Protein AF-A0A3D6CD77-F1 (afdb_monomer_lite)

Secondary structure (DSSP, 8-state):
--HHHHHHHHHHHHHHHHHHHHHHTT-S-TT---SSSSSSHHHHHHHHHHHHHHHHHHHTT-SS---GGGT----HHHHHHHHHHHHHHHHHHHH-

Foldseek 3Di:
DPPVQLVVLVVQLVVLVVVLVVVVVVPDDQPQFDPDPQGGNVSVLLVLLQVLQQVVCVVVVPPDGDRCVVPDDDDSVVSSVSNNVSSVVSSVVVVD

Structure (mmCIF, N/CA/C/O backbone):
data_AF-A0A3D6CD77-F1
#
_entry.id   AF-A0A3D6CD77-F1
#
loop_
_atom_site.group_PDB
_atom_site.id
_atom_site.type_symbol
_atom_site.label_atom_id
_atom_site.label_alt_id
_atom_site.label_comp_id
_atom_site.label_asym_id
_atom_site.label_entity_id
_atom_site.label_seq_id
_atom_site.pdbx_PDB_ins_code
_atom_site.Cartn_x
_atom_site.Cartn_y
_atom_site.Cartn_z
_atom_site.occupancy
_atom_site.B_iso_or_equiv
_atom_site.auth_seq_id
_atom_site.auth_comp_id
_atom_site.auth_asym_id
_atom_site.auth_atom_id
_atom_site.pdbx_PDB_model_num
ATOM 1 N N . MET A 1 1 ? 7.182 -1.365 -19.668 1.00 75.88 1 MET A N 1
ATOM 2 C CA . MET A 1 1 ? 6.420 -2.584 -19.265 1.00 75.88 1 MET A CA 1
ATOM 3 C C . MET A 1 1 ? 5.191 -2.799 -20.175 1.00 75.88 1 MET A C 1
ATOM 5 O O . MET A 1 1 ? 4.897 -1.903 -20.958 1.00 75.88 1 MET A O 1
ATOM 9 N N . LYS A 1 2 ? 4.477 -3.948 -20.156 1.00 85.12 2 L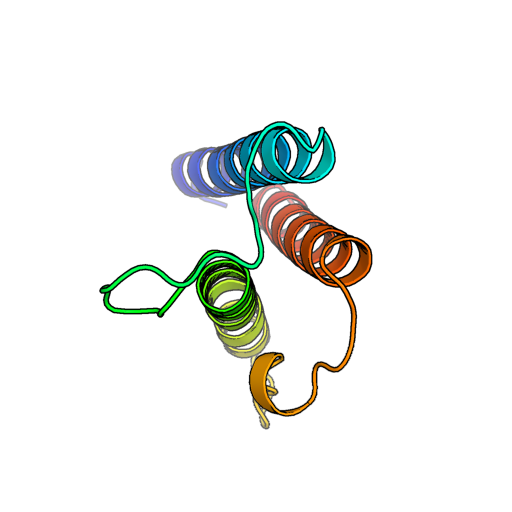YS A N 1
ATOM 10 C CA . LYS A 1 2 ? 3.249 -4.117 -20.983 1.00 85.12 2 LYS A CA 1
ATOM 11 C C . LYS A 1 2 ? 2.206 -3.051 -20.593 1.00 85.12 2 LYS A C 1
ATOM 13 O O . LYS A 1 2 ? 2.015 -2.813 -19.405 1.00 85.12 2 LYS A O 1
ATOM 18 N N . SER A 1 3 ? 1.516 -2.444 -21.562 1.00 89.44 3 SER A N 1
ATOM 19 C CA . SER A 1 3 ? 0.620 -1.289 -21.337 1.00 89.44 3 SER A CA 1
ATOM 20 C C . SER A 1 3 ? -0.468 -1.526 -20.282 1.00 89.44 3 SER A C 1
ATOM 22 O O . SER A 1 3 ? -0.771 -0.634 -19.498 1.00 89.44 3 SER A O 1
ATOM 24 N N . TRP A 1 4 ? -1.006 -2.742 -20.198 1.00 94.94 4 TRP A N 1
ATOM 25 C CA . TRP A 1 4 ? -2.026 -3.102 -19.211 1.00 94.94 4 TRP A CA 1
ATOM 26 C C . TRP A 1 4 ? -1.504 -3.127 -17.767 1.00 94.94 4 TRP A C 1
ATOM 28 O O . TRP A 1 4 ? -2.254 -2.794 -16.855 1.00 94.94 4 TRP A O 1
ATOM 38 N N . LEU A 1 5 ? -0.225 -3.454 -17.538 1.00 95.25 5 LEU A N 1
ATOM 39 C CA . LEU A 1 5 ? 0.372 -3.381 -16.197 1.00 95.25 5 LEU A CA 1
ATOM 40 C C . LEU A 1 5 ? 0.439 -1.932 -15.714 1.00 95.25 5 LEU A C 1
ATOM 42 O O . LEU A 1 5 ? 0.125 -1.656 -14.561 1.00 95.25 5 LEU A O 1
ATOM 46 N N . VAL A 1 6 ? 0.782 -1.004 -16.614 1.00 96.31 6 VAL A N 1
ATOM 47 C CA . VAL A 1 6 ? 0.778 0.438 -16.322 1.00 96.31 6 VAL A CA 1
ATOM 48 C C . VAL A 1 6 ? -0.630 0.899 -15.951 1.00 96.31 6 VAL A C 1
ATOM 50 O O . VAL A 1 6 ? -0.803 1.607 -14.962 1.00 96.31 6 VAL A O 1
ATOM 53 N N . SER A 1 7 ? -1.647 0.467 -16.704 1.00 97.25 7 SER A N 1
ATOM 54 C CA . SER A 1 7 ? -3.045 0.769 -16.386 1.00 97.25 7 SER A CA 1
ATOM 55 C C . SER A 1 7 ? -3.461 0.233 -15.016 1.00 97.25 7 SER A C 1
ATOM 57 O O . SER A 1 7 ? -4.075 0.976 -14.255 1.00 97.25 7 SER A O 1
ATOM 59 N N . TYR A 1 8 ? -3.097 -1.006 -14.667 1.00 97.19 8 TYR A N 1
ATOM 60 C CA . TYR A 1 8 ? -3.417 -1.569 -13.352 1.00 97.19 8 TYR A CA 1
ATOM 61 C C . TYR A 1 8 ? -2.701 -0.851 -12.210 1.00 97.19 8 TYR A C 1
ATOM 63 O O . TYR A 1 8 ? -3.345 -0.530 -11.216 1.00 97.19 8 TYR A O 1
ATOM 71 N N . ALA A 1 9 ? -1.410 -0.543 -12.352 1.00 97.19 9 ALA A N 1
ATOM 72 C CA . ALA A 1 9 ? -0.660 0.142 -11.301 1.00 97.19 9 ALA A CA 1
ATOM 73 C C . ALA A 1 9 ? -1.205 1.560 -11.044 1.00 97.19 9 ALA A C 1
ATOM 75 O O . ALA A 1 9 ? -1.422 1.942 -9.897 1.00 97.19 9 ALA A O 1
ATOM 76 N N . ARG A 1 10 ? -1.529 2.306 -12.111 1.00 97.06 10 ARG A N 1
ATOM 77 C CA . ARG A 1 10 ? -2.166 3.632 -12.003 1.00 97.06 10 ARG A CA 1
ATOM 78 C C . ARG A 1 10 ? -3.573 3.560 -11.418 1.00 97.06 10 ARG A C 1
ATOM 80 O O . ARG A 1 10 ? -3.949 4.421 -10.628 1.00 97.06 10 ARG A O 1
ATOM 87 N N . TYR A 1 11 ? -4.355 2.552 -11.806 1.00 98.25 11 TYR A N 1
ATOM 88 C CA . TYR A 1 11 ? -5.682 2.338 -11.234 1.00 98.25 11 TYR A CA 1
ATOM 89 C C . TYR A 1 11 ? -5.597 2.042 -9.735 1.00 98.25 11 TYR A C 1
ATOM 91 O O . TYR A 1 11 ? -6.347 2.638 -8.969 1.00 98.25 11 TYR A O 1
ATOM 99 N N . ASN A 1 12 ? -4.673 1.174 -9.315 1.00 98.25 12 ASN A N 1
ATOM 100 C CA . ASN A 1 12 ? -4.485 0.829 -7.909 1.00 98.25 12 ASN A CA 1
ATOM 101 C C . ASN A 1 12 ? -4.098 2.058 -7.072 1.00 98.25 12 ASN A C 1
ATOM 103 O O . ASN A 1 12 ? -4.729 2.325 -6.054 1.00 98.25 12 ASN A O 1
ATOM 107 N N . GLU A 1 13 ? -3.143 2.869 -7.547 1.00 98.44 13 GLU A N 1
ATOM 108 C CA . GLU A 1 13 ? -2.770 4.128 -6.886 1.00 98.44 13 GLU A CA 1
ATOM 109 C C . GLU A 1 13 ? -3.966 5.088 -6.757 1.00 98.44 13 GLU A C 1
ATOM 111 O O . GLU A 1 13 ? -4.227 5.636 -5.684 1.00 98.44 13 GLU A O 1
ATOM 116 N N . TRP A 1 14 ? -4.731 5.275 -7.837 1.00 98.50 14 TRP A N 1
ATOM 117 C CA . TRP A 1 14 ? -5.931 6.112 -7.831 1.00 98.50 14 TRP A CA 1
ATOM 118 C C . TRP A 1 14 ? -7.006 5.588 -6.870 1.00 98.50 14 TRP A C 1
ATOM 120 O O . TRP A 1 14 ? -7.613 6.375 -6.140 1.00 98.50 14 TRP A O 1
ATOM 130 N N . ALA A 1 15 ? -7.242 4.275 -6.863 1.00 98.69 15 ALA A N 1
ATOM 131 C CA . ALA A 1 15 ? -8.253 3.638 -6.029 1.00 98.69 15 ALA A CA 1
ATOM 132 C C . ALA A 1 15 ? -7.894 3.778 -4.548 1.00 98.69 15 ALA A C 1
ATOM 134 O O . ALA A 1 15 ? -8.730 4.222 -3.758 1.00 98.69 15 ALA A O 1
ATOM 135 N N . ASN A 1 16 ? -6.636 3.500 -4.195 1.00 98.50 16 ASN A N 1
ATOM 136 C CA . ASN A 1 16 ? -6.141 3.675 -2.836 1.00 98.50 16 ASN A CA 1
ATOM 137 C C . ASN A 1 16 ? -6.239 5.135 -2.400 1.00 98.50 16 ASN A C 1
ATOM 139 O O . ASN A 1 16 ? -6.747 5.387 -1.316 1.00 98.50 16 ASN A O 1
ATOM 143 N N . ARG A 1 17 ? -5.886 6.105 -3.255 1.00 98.56 17 ARG A N 1
ATOM 144 C CA . ARG A 1 17 ? -6.042 7.533 -2.930 1.00 98.56 17 ARG A CA 1
ATOM 145 C C . ARG A 1 17 ? -7.486 7.906 -2.613 1.00 98.56 17 ARG A C 1
ATOM 147 O O . ARG A 1 17 ? -7.748 8.508 -1.579 1.00 98.56 17 ARG A O 1
ATOM 154 N N . ARG A 1 18 ? -8.445 7.489 -3.446 1.00 98.19 18 ARG A N 1
ATOM 155 C CA . ARG A 1 18 ? -9.868 7.751 -3.168 1.00 98.19 18 ARG A CA 1
ATOM 156 C C . ARG A 1 18 ? -10.338 7.106 -1.872 1.00 98.19 18 ARG A C 1
ATOM 158 O O . ARG A 1 18 ? -11.110 7.720 -1.137 1.00 98.19 18 ARG A O 1
ATOM 165 N N . LEU A 1 19 ? -9.905 5.874 -1.613 1.00 97.50 19 LEU A N 1
ATOM 166 C CA . LEU A 1 19 ? -10.239 5.165 -0.386 1.00 97.50 19 LEU A CA 1
ATOM 167 C C . LEU A 1 19 ? -9.696 5.924 0.828 1.00 97.50 19 LEU A C 1
ATOM 169 O O . LEU A 1 19 ? -10.457 6.233 1.740 1.00 97.50 19 LEU A O 1
ATOM 173 N N . THR A 1 20 ? -8.409 6.273 0.827 1.00 97.19 20 THR A N 1
ATOM 174 C CA . THR A 1 20 ? -7.777 6.973 1.948 1.00 97.19 20 THR A CA 1
ATOM 175 C C . THR A 1 20 ? -8.359 8.366 2.157 1.00 97.19 20 THR A C 1
ATOM 177 O O . THR A 1 20 ? -8.593 8.741 3.300 1.00 97.19 20 THR A O 1
ATOM 180 N N . ASP A 1 21 ? -8.675 9.101 1.088 1.00 97.12 21 ASP A N 1
ATOM 181 C CA . ASP A 1 21 ? -9.317 10.419 1.182 1.00 97.12 21 ASP A CA 1
ATOM 182 C C . ASP A 1 21 ? -10.690 10.317 1.869 1.00 97.12 21 ASP A C 1
ATOM 184 O O . ASP A 1 21 ? -11.019 11.117 2.746 1.00 97.12 21 ASP A O 1
ATOM 188 N N . CYS A 1 22 ? -11.477 9.293 1.522 1.00 96.44 22 CYS A N 1
ATOM 189 C CA . CYS A 1 22 ? -12.763 9.022 2.164 1.00 96.44 22 CYS A CA 1
ATOM 190 C C . CYS A 1 22 ? -12.595 8.720 3.660 1.00 96.44 22 CYS A C 1
ATOM 192 O O . CYS A 1 22 ? -13.280 9.314 4.492 1.00 96.44 22 CYS A O 1
ATOM 194 N N . LEU A 1 23 ? -11.651 7.849 4.018 1.00 96.12 23 LEU A 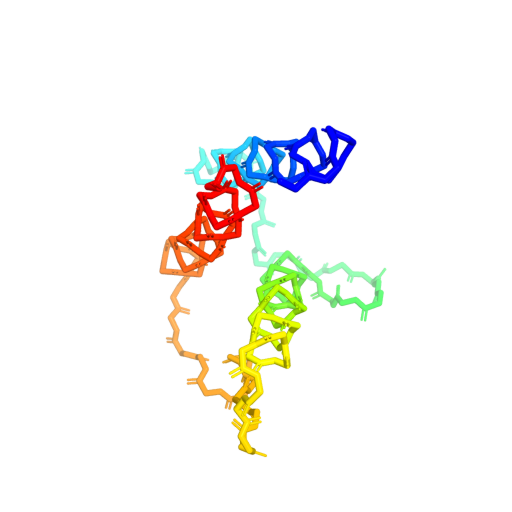N 1
ATOM 195 C CA . LEU A 1 23 ? -11.405 7.479 5.415 1.00 96.12 23 LEU A CA 1
ATOM 196 C C . LEU A 1 23 ? -10.900 8.667 6.246 1.00 96.12 23 LEU A C 1
ATOM 198 O O . LEU A 1 23 ? -11.354 8.869 7.370 1.00 96.12 23 LEU A O 1
ATOM 202 N N . MET A 1 24 ? -10.024 9.494 5.674 1.00 95.62 24 MET A N 1
ATOM 203 C CA . MET A 1 24 ? -9.482 10.686 6.332 1.00 95.62 24 MET A CA 1
ATOM 204 C C . MET A 1 24 ? -10.496 11.830 6.454 1.00 95.62 24 MET A C 1
ATOM 206 O O . MET A 1 24 ? -10.306 12.717 7.282 1.00 95.62 24 MET A O 1
ATOM 210 N N . SER A 1 25 ? -11.588 11.814 5.681 1.00 95.06 25 SER A N 1
ATOM 211 C CA . SER A 1 25 ? -12.656 12.817 5.799 1.00 95.06 25 SER A CA 1
ATOM 212 C C . SER A 1 25 ? -13.460 12.713 7.104 1.00 95.06 25 SER A C 1
ATOM 214 O O . SER A 1 25 ? -14.219 13.625 7.428 1.00 95.06 25 SER A O 1
ATOM 216 N N . GLY A 1 26 ? -13.319 11.610 7.851 1.00 88.94 26 GLY A N 1
ATOM 217 C CA . GLY A 1 26 ? -13.996 11.396 9.133 1.00 88.94 26 GLY A CA 1
ATOM 218 C C . GLY A 1 26 ? -15.479 11.027 9.025 1.00 88.94 26 GLY A C 1
ATOM 219 O O . GLY A 1 26 ? -16.13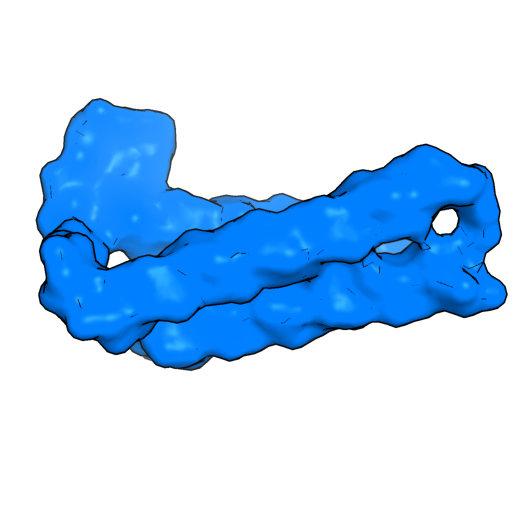3 10.836 10.045 1.00 88.94 26 GLY A O 1
ATOM 220 N N . VAL A 1 27 ? -16.023 10.883 7.811 1.00 88.50 27 VAL A N 1
ATOM 221 C CA . VAL A 1 27 ? -17.422 10.461 7.598 1.00 88.50 27 VAL A CA 1
ATOM 222 C C . VAL A 1 27 ? -17.652 8.971 7.879 1.00 88.50 27 VAL A C 1
ATOM 224 O O . VAL A 1 27 ? -18.795 8.530 7.972 1.00 88.50 27 VAL A O 1
ATOM 227 N N . VAL A 1 28 ? -16.575 8.190 8.004 1.00 87.88 28 VAL A N 1
ATOM 228 C CA . VAL A 1 28 ? -16.604 6.739 8.222 1.00 87.88 28 VAL A CA 1
ATOM 229 C C . VAL A 1 28 ? -16.065 6.410 9.613 1.00 87.88 28 VAL A C 1
ATOM 231 O O . VAL A 1 28 ? -15.027 6.928 10.021 1.00 87.88 28 VAL A O 1
ATOM 234 N N . GLN A 1 29 ? -16.734 5.505 10.332 1.00 90.38 29 GLN A N 1
ATOM 235 C CA . GLN A 1 29 ? -16.239 4.984 11.608 1.00 90.38 29 GLN A CA 1
ATOM 236 C C . GLN A 1 29 ? -15.158 3.923 11.375 1.00 90.38 29 GLN A C 1
ATOM 238 O O . GLN A 1 29 ? -15.447 2.753 11.144 1.00 90.38 29 GLN A O 1
ATOM 243 N N . VAL A 1 30 ? -13.897 4.344 11.431 1.00 90.69 30 VAL A N 1
ATOM 244 C CA . VAL A 1 30 ? -12.733 3.500 11.111 1.00 90.69 30 VAL A CA 1
ATOM 245 C C . VAL A 1 30 ? -12.471 2.411 12.156 1.00 90.69 30 VAL A C 1
ATOM 247 O O . VAL A 1 30 ? -12.041 1.309 11.810 1.00 90.69 30 VAL A O 1
ATOM 250 N N . GLU A 1 31 ? -12.744 2.704 13.426 1.00 88.81 31 GLU A N 1
ATOM 251 C CA . GLU A 1 31 ? -12.486 1.790 14.547 1.00 88.81 31 GLU A CA 1
ATOM 252 C C . GLU A 1 31 ? -13.626 0.798 14.798 1.00 88.81 31 GLU A C 1
ATOM 254 O O . GLU A 1 31 ? -13.487 -0.099 15.627 1.00 88.81 31 GLU A O 1
ATOM 259 N N . GLN A 1 32 ? -14.751 0.927 14.088 1.00 90.06 32 GLN A N 1
ATOM 260 C CA . GLN A 1 32 ? -15.897 0.048 14.276 1.00 90.06 32 GLN A CA 1
ATOM 261 C C . GLN A 1 32 ? -15.577 -1.368 13.759 1.00 90.06 32 GLN A C 1
ATOM 263 O O . GLN A 1 32 ? -15.320 -1.541 12.562 1.00 90.06 32 GLN A O 1
ATOM 268 N N . PRO A 1 33 ? -15.626 -2.406 14.617 1.00 90.88 33 PRO A N 1
ATOM 269 C CA . PRO A 1 33 ? -15.438 -3.777 14.167 1.00 90.88 33 PRO A CA 1
ATOM 270 C C . PRO A 1 33 ? -16.578 -4.214 13.244 1.00 90.88 33 PRO A C 1
ATOM 272 O O . PRO A 1 33 ? -17.750 -3.922 13.491 1.00 90.88 33 PRO A O 1
ATOM 275 N N . VAL A 1 34 ? -16.235 -4.974 12.205 1.00 91.88 34 VAL A N 1
ATOM 276 C CA . VAL A 1 34 ? -17.191 -5.575 11.265 1.00 91.88 34 VAL A CA 1
ATOM 277 C C . VAL A 1 34 ? -16.865 -7.057 11.137 1.00 91.88 34 VAL A C 1
ATOM 279 O O . VAL A 1 34 ? -15.704 -7.416 10.951 1.00 91.88 34 VAL A O 1
ATOM 282 N N . VAL A 1 35 ? -17.873 -7.928 11.228 1.00 92.00 35 VAL A N 1
ATOM 283 C CA . VAL A 1 35 ? -17.685 -9.375 11.039 1.00 92.00 35 VAL A CA 1
ATOM 284 C C . VAL A 1 35 ? -17.345 -9.638 9.571 1.00 92.00 35 VAL A C 1
ATOM 286 O O . VAL A 1 35 ? -18.217 -9.608 8.706 1.00 92.00 35 VAL A O 1
ATOM 289 N N . SER A 1 36 ? -16.061 -9.846 9.286 1.00 91.62 36 SER A N 1
ATOM 290 C CA . SER A 1 36 ? -15.532 -10.095 7.943 1.00 91.62 36 SER A CA 1
ATOM 291 C C . SER A 1 36 ? -14.183 -10.830 8.017 1.00 91.62 36 SER A C 1
ATOM 293 O O . SER A 1 36 ? -13.698 -11.118 9.111 1.00 91.62 36 SER A O 1
ATOM 295 N N . SER A 1 37 ? -13.563 -11.130 6.868 1.00 92.00 37 SER A N 1
ATOM 296 C CA . SER A 1 37 ? -12.226 -11.746 6.794 1.00 92.00 37 SER A CA 1
ATOM 297 C C . SER A 1 37 ? -11.148 -10.954 7.546 1.00 92.00 37 SER A C 1
ATOM 299 O O . SER A 1 37 ? -10.277 -11.558 8.165 1.00 92.00 37 SER A O 1
ATOM 301 N N . PHE A 1 38 ? -11.230 -9.620 7.524 1.00 93.06 38 PHE A N 1
ATOM 302 C CA . PHE A 1 38 ? -10.415 -8.719 8.341 1.00 93.06 38 PHE A CA 1
ATOM 303 C C . PHE A 1 38 ? -11.366 -7.874 9.196 1.00 93.06 38 PHE A C 1
ATOM 305 O O . PHE A 1 38 ? -12.213 -7.174 8.638 1.00 93.06 38 PHE A O 1
ATOM 312 N N . PRO A 1 39 ? -11.311 -7.950 10.536 1.00 92.75 39 PRO A N 1
ATOM 313 C CA . PRO A 1 39 ? -12.400 -7.466 11.384 1.00 92.75 39 PRO A CA 1
ATOM 314 C C . PRO A 1 39 ? -12.381 -5.938 11.584 1.00 92.75 39 PRO A C 1
ATOM 316 O O . PRO A 1 39 ? -12.190 -5.449 12.692 1.00 92.75 39 PRO A O 1
ATOM 319 N N . GLY A 1 40 ? -12.576 -5.173 10.507 1.00 94.56 40 GLY A N 1
ATOM 320 C CA . GLY A 1 40 ? -12.639 -3.710 10.505 1.00 94.56 40 GLY A CA 1
ATOM 321 C C . GLY A 1 40 ? -11.778 -3.064 9.418 1.00 94.56 40 GLY A C 1
ATOM 322 O O . GLY A 1 40 ? -11.070 -3.735 8.661 1.00 94.56 40 GLY A O 1
ATOM 323 N N . ILE A 1 41 ? -11.815 -1.732 9.357 1.00 95.75 41 ILE A N 1
ATOM 324 C CA . ILE A 1 41 ? -11.106 -0.953 8.330 1.00 95.75 41 ILE A CA 1
ATOM 325 C C . ILE A 1 41 ? -9.593 -0.967 8.565 1.00 95.75 41 ILE A C 1
ATOM 327 O O . ILE A 1 41 ? -8.845 -1.232 7.627 1.00 95.75 41 ILE A O 1
ATOM 331 N N . MET A 1 42 ? -9.133 -0.748 9.802 1.00 95.38 42 MET A N 1
ATOM 332 C CA . MET A 1 42 ? -7.695 -0.732 10.116 1.00 95.38 42 MET A CA 1
ATOM 333 C C . MET A 1 42 ? -6.988 -2.053 9.752 1.00 95.38 42 MET A C 1
ATOM 335 O O . MET A 1 42 ? -6.006 -2.000 9.009 1.00 95.38 42 MET A O 1
ATOM 339 N N . PRO A 1 43 ? -7.487 -3.242 10.160 1.00 95.50 43 PRO A N 1
ATOM 340 C CA . PRO A 1 43 ? -6.896 -4.514 9.735 1.00 95.50 43 PRO A CA 1
ATOM 341 C C . PRO A 1 43 ? -6.940 -4.732 8.218 1.00 95.50 43 PRO A C 1
ATOM 343 O O . PRO A 1 43 ? -6.019 -5.318 7.656 1.00 95.50 43 PRO A O 1
ATOM 346 N N . THR A 1 44 ? -7.987 -4.241 7.545 1.00 97.19 44 THR A N 1
ATOM 347 C CA . THR A 1 44 ? -8.110 -4.348 6.084 1.00 97.19 44 THR A CA 1
ATOM 348 C C . THR A 1 44 ? -7.053 -3.501 5.373 1.00 97.19 44 THR A C 1
ATOM 350 O O . THR A 1 44 ? -6.375 -4.003 4.481 1.00 97.19 44 THR A O 1
ATOM 353 N N . LEU A 1 45 ? -6.849 -2.247 5.791 1.00 97.31 45 LEU A N 1
ATOM 354 C CA . LEU A 1 45 ? -5.805 -1.380 5.233 1.00 97.31 45 LEU A CA 1
ATOM 355 C C . LEU A 1 45 ? -4.396 -1.928 5.489 1.00 97.31 45 LEU A C 1
ATOM 357 O O . LEU A 1 45 ? -3.551 -1.877 4.596 1.00 97.31 45 LEU A O 1
ATOM 361 N N . LEU A 1 46 ? -4.149 -2.483 6.680 1.00 97.50 46 LEU A N 1
ATOM 362 C CA . LEU A 1 46 ? -2.885 -3.159 6.981 1.00 97.50 46 LEU A CA 1
ATOM 363 C C . LEU A 1 46 ? -2.651 -4.336 6.042 1.00 97.50 46 LEU A C 1
ATOM 365 O O . LEU A 1 46 ? -1.566 -4.464 5.488 1.00 97.50 46 LEU A O 1
ATOM 369 N N . HIS A 1 47 ? -3.678 -5.150 5.799 1.00 97.88 47 HIS A N 1
ATOM 370 C CA . HIS A 1 47 ? -3.569 -6.257 4.860 1.00 97.88 47 HIS A CA 1
ATOM 371 C C . HIS A 1 47 ? -3.316 -5.797 3.414 1.00 97.88 47 HIS A C 1
ATOM 373 O O . HIS A 1 47 ? -2.533 -6.422 2.697 1.00 97.88 47 HIS A O 1
ATOM 379 N N . MET A 1 48 ? -3.943 -4.702 2.976 1.00 98.50 48 MET A N 1
ATOM 380 C CA . MET A 1 48 ? -3.672 -4.116 1.659 1.00 98.50 48 MET A CA 1
ATOM 381 C C . MET A 1 48 ? -2.206 -3.688 1.536 1.00 98.50 48 MET A C 1
ATOM 383 O O . MET A 1 48 ? -1.545 -4.024 0.553 1.00 98.50 48 MET A O 1
ATOM 387 N N . TRP A 1 49 ? -1.677 -3.002 2.554 1.00 98.56 49 TRP A N 1
ATOM 388 C CA . TRP A 1 49 ? -0.275 -2.593 2.565 1.00 98.56 49 TRP A CA 1
ATOM 389 C C . TRP A 1 49 ? 0.6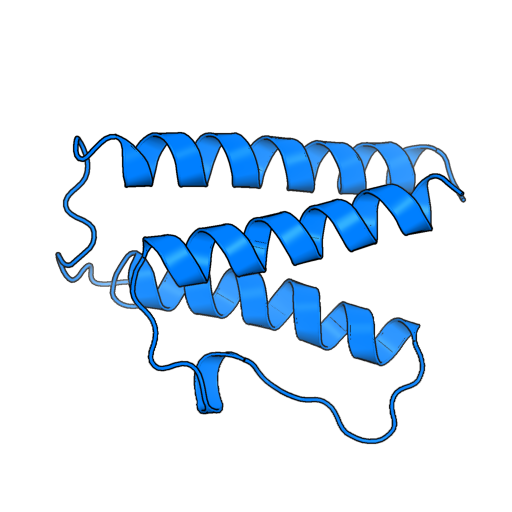78 -3.792 2.639 1.00 98.56 49 TRP A C 1
ATOM 391 O O . TRP A 1 49 ? 1.654 -3.823 1.888 1.00 98.56 49 TRP A O 1
ATOM 401 N N . ASP A 1 50 ? 0.366 -4.814 3.446 1.00 98.56 50 ASP A N 1
ATOM 402 C CA . ASP A 1 50 ? 1.110 -6.078 3.464 1.00 98.56 50 ASP A CA 1
ATOM 403 C C . ASP A 1 50 ? 1.236 -6.655 2.057 1.00 98.56 50 ASP A C 1
ATOM 405 O O . ASP A 1 50 ? 2.334 -6.992 1.620 1.00 98.56 50 ASP A O 1
ATOM 409 N N . ALA A 1 51 ? 0.119 -6.765 1.333 1.00 98.19 51 ALA A N 1
ATOM 410 C CA . ALA A 1 51 ? 0.109 -7.348 0.002 1.00 98.19 51 ALA A CA 1
ATOM 411 C C . ALA A 1 51 ? 1.003 -6.558 -0.964 1.00 98.19 51 ALA A C 1
ATOM 413 O O . ALA A 1 51 ? 1.853 -7.152 -1.634 1.00 98.19 51 ALA A O 1
ATOM 414 N N . GLU A 1 52 ? 0.861 -5.231 -1.014 1.00 98.12 52 GLU A N 1
ATOM 415 C CA . GLU A 1 52 ? 1.677 -4.397 -1.900 1.00 98.12 52 GLU A CA 1
ATOM 416 C C . GLU A 1 52 ? 3.165 -4.443 -1.539 1.00 98.12 52 GLU A C 1
ATOM 418 O O . GLU A 1 52 ? 4.005 -4.567 -2.435 1.00 98.12 52 GLU A O 1
ATOM 423 N N . HIS A 1 53 ? 3.496 -4.388 -0.247 1.00 98.31 53 HIS A N 1
ATOM 424 C CA . HIS A 1 53 ? 4.877 -4.367 0.225 1.00 98.31 53 HIS A CA 1
ATOM 425 C C . HIS A 1 53 ? 5.565 -5.728 0.066 1.00 98.31 53 HIS A C 1
ATOM 427 O O . HIS A 1 53 ? 6.700 -5.808 -0.405 1.00 98.31 53 HIS A O 1
ATOM 433 N N . ILE A 1 54 ? 4.890 -6.829 0.404 1.00 98.62 54 ILE A N 1
ATOM 434 C CA . ILE A 1 54 ? 5.435 -8.186 0.262 1.00 98.62 54 ILE A CA 1
ATOM 435 C C . ILE A 1 54 ? 5.741 -8.487 -1.205 1.00 98.62 54 ILE A C 1
ATOM 437 O O . ILE A 1 54 ? 6.830 -8.967 -1.529 1.00 98.62 54 ILE A O 1
ATOM 441 N N . TRP A 1 55 ? 4.803 -8.204 -2.112 1.00 98.25 55 TRP A N 1
ATOM 442 C CA . TRP A 1 55 ? 5.033 -8.461 -3.532 1.00 98.25 55 TRP A CA 1
ATOM 443 C C . TRP A 1 55 ? 6.104 -7.552 -4.118 1.00 98.25 55 TRP A C 1
ATOM 445 O O . TRP A 1 55 ? 6.875 -8.021 -4.955 1.00 98.25 55 TRP A O 1
ATOM 455 N N . TRP A 1 56 ? 6.209 -6.307 -3.644 1.00 98.19 56 TRP A N 1
ATOM 456 C CA . TRP A 1 56 ? 7.269 -5.394 -4.060 1.00 98.19 56 TRP A CA 1
ATOM 457 C C . TRP A 1 56 ? 8.639 -5.967 -3.715 1.00 98.19 56 TRP A C 1
ATOM 459 O O . TRP A 1 56 ? 9.501 -6.123 -4.578 1.00 98.19 56 TRP A O 1
ATOM 469 N N . GLN A 1 57 ? 8.815 -6.383 -2.464 1.00 98.38 57 GLN A N 1
ATOM 470 C CA . GLN A 1 57 ? 10.054 -7.000 -2.003 1.00 98.38 57 GLN A CA 1
ATOM 471 C C . GLN A 1 57 ? 10.406 -8.259 -2.804 1.00 98.38 57 GLN A C 1
ATOM 473 O O . GLN A 1 57 ? 11.565 -8.437 -3.178 1.00 98.38 57 GLN A O 1
ATOM 478 N N . ARG A 1 58 ? 9.410 -9.089 -3.144 1.00 98.06 58 ARG A N 1
ATOM 479 C CA . ARG A 1 58 ? 9.611 -10.283 -3.980 1.00 98.06 58 ARG A CA 1
ATOM 480 C C . ARG A 1 58 ? 10.066 -9.944 -5.396 1.00 98.06 58 ARG A C 1
ATOM 482 O O . ARG A 1 58 ? 11.027 -10.543 -5.864 1.00 98.06 58 ARG A O 1
ATOM 489 N N . VAL A 1 59 ? 9.438 -8.981 -6.079 1.00 97.00 59 VAL A N 1
ATOM 490 C CA . VAL A 1 59 ? 9.891 -8.584 -7.431 1.00 97.00 59 VAL A CA 1
ATOM 491 C C . VAL A 1 59 ? 11.249 -7.884 -7.411 1.00 97.00 59 VAL A C 1
ATOM 493 O O . VAL A 1 59 ? 11.954 -7.883 -8.417 1.00 97.00 59 VAL A O 1
ATOM 496 N N . LYS A 1 60 ? 11.641 -7.318 -6.264 1.00 97.00 60 LYS A N 1
ATOM 497 C CA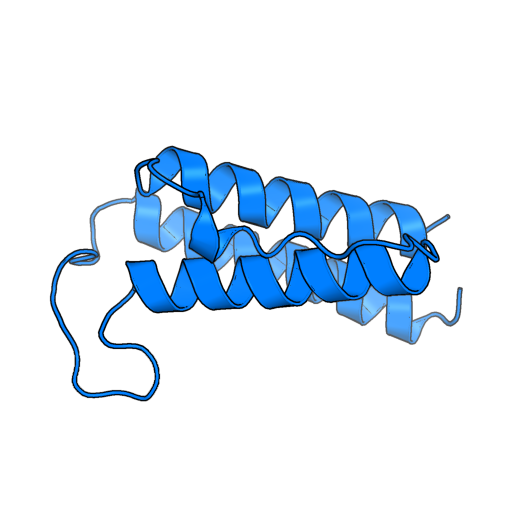 . LYS A 1 60 ? 12.986 -6.785 -6.014 1.00 97.00 60 LYS A CA 1
ATOM 498 C C . LYS A 1 60 ? 13.984 -7.829 -5.522 1.00 97.00 60 LYS A C 1
ATOM 500 O O . LYS A 1 60 ? 15.113 -7.455 -5.224 1.00 97.00 60 LYS A O 1
ATOM 505 N N . MET A 1 61 ? 13.595 -9.104 -5.474 1.00 97.75 61 MET A N 1
ATOM 506 C CA . MET A 1 61 ? 14.454 -10.213 -5.060 1.00 97.75 61 MET A CA 1
ATOM 507 C C . MET A 1 61 ? 15.085 -9.990 -3.678 1.00 97.75 61 MET A C 1
ATOM 509 O O . MET A 1 61 ? 16.241 -10.336 -3.462 1.00 97.75 61 MET A O 1
ATOM 513 N N . LYS A 1 62 ? 14.347 -9.383 -2.739 1.00 97.81 62 LYS A N 1
ATOM 514 C CA . LYS A 1 62 ? 14.799 -9.322 -1.346 1.00 97.81 62 LYS A CA 1
ATOM 515 C C . LYS A 1 62 ? 14.780 -10.721 -0.731 1.00 97.81 62 LYS A C 1
ATOM 517 O O . LYS A 1 62 ? 13.767 -11.412 -0.818 1.00 97.81 62 LYS A O 1
ATOM 522 N N . ASP A 1 63 ? 15.864 -11.080 -0.050 1.00 94.50 63 ASP A N 1
ATOM 523 C CA . ASP A 1 63 ? 16.014 -12.384 0.607 1.00 94.50 63 ASP A CA 1
ATOM 524 C C . ASP A 1 63 ? 15.074 -12.550 1.808 1.00 94.50 63 ASP A C 1
ATOM 526 O O . ASP A 1 63 ? 14.458 -13.600 1.991 1.00 94.50 63 ASP A O 1
ATOM 530 N N . GLN A 1 64 ? 14.935 -11.496 2.615 1.00 96.25 64 GLN A N 1
ATOM 531 C CA . GLN A 1 64 ? 14.017 -11.455 3.747 1.00 96.25 64 GLN A CA 1
ATOM 532 C C . GLN A 1 64 ? 12.853 -10.520 3.433 1.00 96.25 64 GLN A C 1
ATOM 534 O O . GLN A 1 64 ? 13.048 -9.361 3.060 1.00 96.25 64 GLN A O 1
ATOM 539 N N . ILE A 1 65 ? 11.642 -11.046 3.591 1.00 97.25 65 ILE A N 1
ATOM 540 C CA . ILE A 1 65 ? 10.403 -10.308 3.378 1.00 97.25 65 ILE A CA 1
ATOM 541 C C . ILE A 1 65 ? 9.934 -9.756 4.716 1.00 97.25 65 ILE A C 1
ATOM 543 O O . ILE A 1 65 ? 9.665 -10.525 5.636 1.00 97.25 65 ILE A O 1
ATOM 547 N N . ASP A 1 66 ? 9.812 -8.436 4.793 1.00 96.56 66 ASP A N 1
ATOM 548 C CA . ASP A 1 66 ? 9.136 -7.766 5.898 1.00 96.56 66 ASP A CA 1
ATOM 549 C C . ASP A 1 66 ? 7.624 -7.724 5.652 1.00 96.56 66 ASP A C 1
ATOM 551 O O . ASP A 1 66 ? 7.171 -7.448 4.535 1.00 96.56 66 ASP A O 1
ATOM 555 N N . ARG A 1 67 ? 6.841 -7.998 6.693 1.00 97.81 67 ARG A N 1
ATOM 556 C CA . ARG A 1 67 ? 5.387 -7.873 6.666 1.00 97.81 67 ARG A CA 1
ATOM 557 C C . ARG A 1 67 ? 4.990 -6.695 7.562 1.00 97.81 67 ARG A C 1
ATOM 559 O O . ARG A 1 67 ? 4.994 -6.853 8.783 1.00 97.81 67 ARG A O 1
ATOM 566 N N . PRO A 1 68 ? 4.598 -5.545 6.988 1.00 97.38 68 PRO A N 1
ATOM 567 C CA . PRO A 1 68 ? 4.344 -4.328 7.751 1.00 97.38 68 PRO A CA 1
ATOM 568 C C . PRO A 1 68 ? 3.396 -4.505 8.942 1.00 97.38 68 PRO A C 1
ATOM 570 O O . PRO A 1 68 ? 3.637 -3.941 10.009 1.00 97.38 68 PRO A O 1
ATOM 573 N N . SER A 1 69 ? 2.348 -5.325 8.811 1.00 96.81 69 SER A N 1
ATOM 574 C CA . SER A 1 69 ? 1.387 -5.560 9.894 1.00 96.81 69 SER A CA 1
ATOM 575 C C . SER A 1 69 ? 1.988 -6.166 11.164 1.00 96.81 69 SER A C 1
ATOM 577 O O . SER A 1 69 ? 1.367 -6.078 12.217 1.00 96.81 69 SER A O 1
ATOM 579 N N . GLU A 1 70 ? 3.146 -6.825 11.081 1.00 97.19 70 GLU A N 1
ATOM 580 C CA . GLU A 1 70 ? 3.787 -7.472 12.235 1.00 97.19 70 GLU A CA 1
ATOM 581 C C . GLU A 1 70 ? 4.478 -6.468 13.167 1.00 97.19 70 GLU A C 1
ATOM 583 O O . GLU A 1 70 ? 4.668 -6.757 14.347 1.00 97.19 70 GLU A O 1
ATOM 588 N N . SER A 1 71 ? 4.836 -5.286 12.658 1.00 95.88 71 SER A N 1
ATOM 589 C CA . SER A 1 71 ? 5.598 -4.271 13.398 1.00 95.88 71 SER A CA 1
ATOM 590 C C . SER A 1 71 ? 4.934 -2.889 13.429 1.00 95.88 71 SER A C 1
ATOM 592 O O . SER A 1 71 ? 5.356 -2.013 14.191 1.00 95.88 71 SER A O 1
ATOM 594 N N . PHE A 1 72 ? 3.879 -2.671 12.638 1.00 97.25 72 PHE A N 1
ATOM 595 C CA . PHE A 1 72 ? 3.196 -1.386 12.576 1.00 97.25 72 PHE A CA 1
ATOM 596 C C . PHE A 1 72 ? 2.486 -1.030 13.892 1.00 97.25 72 PHE A C 1
ATOM 598 O O . PHE A 1 72 ? 1.661 -1.780 14.406 1.00 97.25 72 PHE A O 1
ATOM 605 N N . SER A 1 73 ? 2.764 0.173 14.397 1.00 94.94 73 SER A N 1
ATOM 606 C CA . SER A 1 73 ? 2.169 0.746 15.618 1.00 94.94 73 SER A CA 1
ATOM 607 C C . SER A 1 73 ? 1.648 2.178 15.410 1.00 94.94 73 SER A C 1
ATOM 609 O O . SER A 1 73 ? 1.526 2.957 16.355 1.00 94.94 73 SER A O 1
ATOM 611 N N . GLY A 1 74 ? 1.387 2.559 14.156 1.00 95.81 74 GLY A N 1
ATOM 612 C CA . GLY A 1 74 ? 0.887 3.886 13.800 1.00 95.81 74 GLY A CA 1
ATOM 613 C C . GLY A 1 74 ? -0.639 4.006 13.829 1.00 95.81 74 GLY A C 1
ATOM 614 O O . GLY A 1 74 ? -1.366 3.049 14.080 1.00 95.81 74 GLY A O 1
ATOM 615 N N . ASP A 1 75 ? -1.115 5.212 13.533 1.00 96.25 75 ASP A N 1
ATOM 616 C CA . ASP A 1 75 ? -2.533 5.530 13.372 1.00 96.25 75 ASP A CA 1
ATOM 617 C C . ASP A 1 75 ? -2.982 5.396 11.903 1.00 96.25 75 ASP A C 1
ATOM 619 O O . ASP A 1 75 ? -2.199 5.061 11.007 1.00 96.25 75 ASP A O 1
ATOM 623 N N . LEU A 1 76 ? -4.263 5.682 11.647 1.00 96.69 76 LEU A N 1
ATOM 624 C CA . LEU A 1 76 ? -4.833 5.702 10.299 1.00 96.69 76 LEU A CA 1
ATOM 625 C C . LEU A 1 76 ? -4.053 6.626 9.352 1.00 96.69 76 LEU A C 1
ATOM 627 O O . LEU A 1 76 ? -3.820 6.268 8.199 1.00 96.69 76 LEU A O 1
ATOM 631 N N . GLN A 1 77 ? -3.631 7.804 9.816 1.00 97.25 77 GLN A N 1
ATOM 632 C CA . GLN A 1 77 ? -2.915 8.759 8.974 1.00 97.25 77 GLN A CA 1
ATOM 633 C C . GLN A 1 77 ? -1.580 8.175 8.499 1.00 97.25 77 GLN A C 1
ATOM 635 O O . GLN A 1 77 ? -1.282 8.207 7.306 1.00 97.25 77 GLN A O 1
ATOM 640 N N . LYS A 1 78 ? -0.796 7.585 9.403 1.00 98.06 78 LYS A N 1
ATOM 641 C CA . LYS A 1 78 ? 0.466 6.927 9.043 1.00 98.06 78 LYS A CA 1
ATOM 642 C C . LYS A 1 78 ? 0.232 5.732 8.126 1.00 98.06 78 LYS A C 1
ATOM 644 O O . LYS A 1 78 ? 0.942 5.577 7.136 1.00 98.06 78 LYS A O 1
ATOM 649 N N . LEU A 1 79 ? -0.775 4.911 8.420 1.00 98.06 79 LEU A N 1
ATOM 650 C CA . LEU A 1 79 ? -1.090 3.730 7.615 1.00 98.06 79 LEU A CA 1
ATOM 651 C C . LEU A 1 79 ? -1.470 4.106 6.178 1.00 98.06 79 LEU A C 1
ATOM 653 O O . LEU A 1 79 ? -0.941 3.539 5.223 1.00 98.06 79 LEU A O 1
ATOM 657 N N . THR A 1 80 ? -2.356 5.091 6.018 1.00 98.06 80 THR A N 1
ATOM 658 C CA . THR A 1 80 ? -2.771 5.579 4.696 1.00 98.06 80 THR A CA 1
ATOM 659 C C . THR A 1 80 ? -1.600 6.188 3.927 1.00 98.06 80 THR A C 1
ATOM 661 O O . THR A 1 80 ? -1.445 5.899 2.742 1.00 98.06 80 THR A O 1
ATOM 664 N N . GLN A 1 81 ? -0.719 6.949 4.586 1.00 98.38 81 GLN A N 1
ATOM 665 C CA . GLN A 1 81 ? 0.502 7.466 3.959 1.00 98.38 81 GLN A CA 1
ATOM 666 C C . GLN A 1 81 ? 1.404 6.342 3.441 1.00 98.38 81 GLN A C 1
ATOM 668 O O . GLN A 1 81 ? 1.834 6.396 2.290 1.00 98.38 81 GLN A O 1
ATOM 673 N N . HIS A 1 82 ? 1.666 5.311 4.248 1.00 98.44 82 HIS A N 1
ATOM 674 C CA . HIS A 1 82 ? 2.499 4.185 3.825 1.00 98.44 82 HIS A CA 1
ATOM 675 C C . HIS A 1 82 ? 1.901 3.410 2.646 1.00 98.44 82 HIS A C 1
ATOM 677 O O . HIS A 1 82 ? 2.623 3.111 1.693 1.00 98.44 82 HIS A O 1
ATOM 683 N N . LEU A 1 83 ? 0.591 3.145 2.672 1.00 98.56 83 LEU A N 1
ATOM 684 C CA . LEU A 1 83 ? -0.107 2.489 1.566 1.00 98.56 83 LEU A CA 1
ATOM 685 C C . LEU A 1 83 ? 0.022 3.300 0.267 1.00 98.56 83 LEU A C 1
ATOM 687 O O . LEU A 1 83 ? 0.411 2.754 -0.762 1.00 98.56 83 LEU A O 1
ATOM 691 N N . LEU A 1 84 ? -0.234 4.613 0.315 1.00 98.62 84 LEU A N 1
ATOM 692 C CA . LEU A 1 84 ? -0.140 5.478 -0.866 1.00 98.62 84 LEU A CA 1
ATOM 693 C C . LEU A 1 84 ? 1.284 5.585 -1.411 1.00 98.62 84 LEU A C 1
ATOM 695 O O . LEU A 1 84 ? 1.472 5.574 -2.627 1.00 98.62 84 LEU A O 1
ATOM 699 N N . LEU A 1 85 ? 2.283 5.676 -0.529 1.00 98.50 85 LEU A N 1
ATOM 700 C CA . LEU A 1 85 ? 3.688 5.685 -0.932 1.00 98.50 85 LEU A CA 1
ATOM 701 C C . LEU A 1 85 ? 4.060 4.384 -1.651 1.00 98.50 85 LEU A C 1
ATOM 703 O O . LEU A 1 85 ? 4.684 4.437 -2.711 1.00 98.50 85 LEU A O 1
ATOM 707 N N . GLN A 1 86 ? 3.629 3.232 -1.127 1.00 98.50 86 GLN A N 1
ATOM 708 C CA . GLN A 1 86 ? 3.898 1.942 -1.758 1.00 98.50 86 GLN A CA 1
ATOM 709 C C . GLN A 1 86 ? 3.218 1.819 -3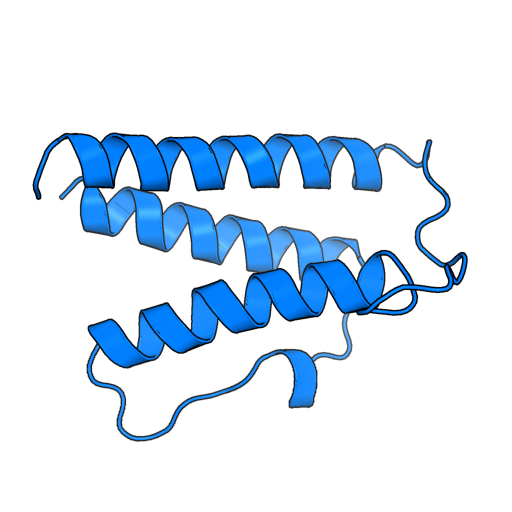.130 1.00 98.50 86 GLN A C 1
ATOM 711 O O . GLN A 1 86 ? 3.854 1.363 -4.086 1.00 98.50 86 GLN A O 1
ATOM 716 N N . SER A 1 87 ? 1.965 2.267 -3.261 1.00 98.38 87 SER A N 1
ATOM 717 C CA . SER A 1 87 ? 1.253 2.253 -4.545 1.00 98.38 87 SER A CA 1
ATOM 718 C C . SER A 1 87 ? 1.891 3.182 -5.579 1.00 98.38 87 SER A C 1
ATOM 720 O O . SER A 1 87 ? 1.992 2.822 -6.753 1.00 98.38 87 SER A O 1
ATOM 722 N N . ALA A 1 88 ? 2.363 4.359 -5.156 1.00 98.31 88 ALA A N 1
ATOM 723 C CA . ALA A 1 88 ? 3.070 5.296 -6.027 1.00 98.31 88 ALA A CA 1
ATOM 724 C C . ALA A 1 88 ? 4.429 4.742 -6.491 1.00 98.31 88 ALA A C 1
ATOM 726 O O . ALA A 1 88 ? 4.822 4.944 -7.645 1.00 98.31 88 ALA A O 1
ATOM 727 N N . GLU A 1 89 ? 5.136 4.005 -5.628 1.00 98.00 89 GLU A N 1
ATOM 728 C CA . GLU A 1 89 ? 6.383 3.315 -5.977 1.00 98.00 89 GLU A CA 1
ATOM 729 C C . GLU A 1 89 ? 6.142 2.258 -7.069 1.00 98.00 89 GLU A C 1
ATOM 731 O O . GLU A 1 89 ? 6.844 2.239 -8.087 1.00 98.00 89 GLU A O 1
ATOM 736 N N . TRP A 1 90 ? 5.086 1.450 -6.921 1.00 97.88 90 TRP A N 1
ATOM 737 C CA . TRP A 1 90 ? 4.642 0.505 -7.948 1.00 97.88 90 TRP A CA 1
ATOM 738 C C . TRP A 1 90 ? 4.301 1.199 -9.269 1.00 97.88 90 TRP A C 1
ATOM 740 O O . TRP A 1 90 ? 4.809 0.805 -10.322 1.00 97.88 90 TRP A O 1
ATOM 750 N N . ALA A 1 91 ? 3.463 2.239 -9.230 1.00 97.25 91 ALA A N 1
ATOM 751 C CA . ALA A 1 91 ? 3.040 2.975 -10.420 1.00 97.25 91 ALA A CA 1
ATOM 752 C C . ALA A 1 91 ? 4.226 3.601 -11.167 1.00 97.25 91 ALA A C 1
ATOM 754 O O . ALA A 1 91 ? 4.288 3.526 -12.400 1.00 97.25 91 ALA A O 1
ATOM 755 N N . SER A 1 92 ? 5.190 4.152 -10.427 1.00 97.12 92 SER A N 1
ATOM 756 C CA . SER A 1 92 ? 6.414 4.735 -10.980 1.00 97.12 92 SER A CA 1
ATOM 757 C C . SER A 1 92 ? 7.296 3.671 -11.629 1.00 97.12 92 SER A C 1
ATOM 759 O O . SER A 1 92 ? 7.710 3.830 -12.774 1.00 97.12 92 SER A O 1
ATOM 761 N N . TRP A 1 93 ? 7.536 2.551 -10.944 1.00 97.19 93 TRP A N 1
ATOM 762 C CA . TRP A 1 93 ? 8.406 1.488 -11.452 1.00 97.19 93 TRP A CA 1
ATOM 763 C C . TRP A 1 93 ? 7.841 0.765 -12.672 1.00 97.19 93 TRP A C 1
ATOM 765 O O . TRP A 1 93 ? 8.588 0.428 -13.585 1.00 97.19 93 TRP A O 1
ATOM 775 N N . VAL A 1 94 ? 6.527 0.544 -12.714 1.00 95.81 94 VAL A N 1
ATOM 776 C CA . VAL A 1 94 ? 5.867 -0.088 -13.866 1.00 95.81 94 VAL A CA 1
ATOM 777 C C . VAL A 1 94 ? 5.814 0.850 -15.080 1.00 95.81 94 VAL A C 1
ATOM 779 O O . VAL A 1 94 ? 5.773 0.377 -16.220 1.00 95.81 94 VAL A O 1
ATOM 782 N N . SER A 1 95 ? 5.804 2.168 -14.846 1.00 93.81 95 SER A N 1
ATOM 783 C CA . SER A 1 95 ? 5.761 3.192 -15.899 1.00 93.81 95 SER A CA 1
ATOM 784 C C . SER A 1 95 ? 7.134 3.558 -16.478 1.00 93.81 95 SER A C 1
ATOM 786 O O . SER A 1 95 ? 7.159 4.190 -17.534 1.00 93.81 95 SER A O 1
ATOM 788 N N . ALA A 1 96 ? 8.231 3.198 -15.803 1.00 86.81 96 ALA A N 1
ATOM 789 C CA . ALA A 1 96 ? 9.602 3.347 -16.300 1.00 86.81 96 ALA A CA 1
ATOM 790 C C . ALA A 1 96 ? 9.928 2.324 -17.407 1.00 86.81 96 ALA A C 1
ATOM 792 O O . ALA A 1 96 ? 10.727 2.685 -18.297 1.00 86.81 96 ALA A O 1
#

Radius of gyration: 14.12 Å; chains: 1; bounding box: 34×25×37 Å

pLDDT: mean 95.76, std 3.7, range [75.88, 98.69]

Sequence (96 aa):
MKSWLVSYARYNEWANRRLTDCLMSGVVQVEQPVVSSFPGIMPTLLHMWDAEHIWWQRVKMKDQIDRPSESFSGDLQKLTQHLLLQSAEWASWVSA